Protein AF-A0A839ZWI4-F1 (afdb_monomer_lite)

Secondary structure (DSSP, 8-state):
--HHHHHHHHHHHHHHTT--HHHHHHHHHHHTT-HHHHHHHHHHHH-TTEEEEE-GGGSSSTT----EEEEETTEEEEE-HHHHHHHHHHHHHHT-

Radius of gyration: 13.11 Å; chains: 1; bounding box: 28×30×32 Å

Structure (mmCIF, N/CA/C/O backbone):
data_AF-A0A839ZWI4-F1
#
_entry.id   AF-A0A839ZWI4-F1
#
loop_
_atom_site.group_PDB
_atom_site.id
_atom_site.type_symbol
_atom_site.label_atom_id
_atom_site.label_alt_id
_atom_site.label_comp_id
_atom_site.label_asym_id
_atom_site.label_entity_id
_atom_site.label_seq_id
_atom_site.pdbx_PDB_ins_code
_atom_site.Cartn_x
_atom_site.Cartn_y
_atom_site.Cartn_z
_atom_site.occupancy
_atom_site.B_iso_or_equiv
_atom_site.auth_seq_id
_atom_site.auth_comp_id
_atom_site.auth_asym_id
_atom_site.auth_atom_id
_atom_site.pdbx_PDB_model_num
ATOM 1 N N . MET A 1 1 ? 8.008 7.184 -12.646 1.00 65.38 1 MET A N 1
ATOM 2 C CA . MET A 1 1 ? 7.703 8.391 -11.856 1.00 65.38 1 MET A CA 1
ATOM 3 C C . MET A 1 1 ? 9.015 8.995 -11.393 1.00 65.38 1 MET A C 1
ATOM 5 O O . MET A 1 1 ? 9.917 8.233 -11.051 1.00 65.38 1 MET A O 1
ATOM 9 N N . LEU A 1 2 ? 9.157 10.316 -11.442 1.00 79.25 2 LEU A N 1
ATOM 10 C CA . LEU A 1 2 ? 10.352 11.015 -10.962 1.00 79.25 2 LEU A CA 1
ATOM 11 C C . LEU A 1 2 ? 10.360 11.086 -9.424 1.00 79.25 2 LEU A C 1
ATOM 13 O O . LEU A 1 2 ? 9.312 11.002 -8.784 1.00 79.25 2 LEU A O 1
ATOM 17 N N . ARG A 1 3 ? 11.540 11.266 -8.808 1.00 78.06 3 ARG A N 1
ATOM 18 C CA . ARG A 1 3 ? 11.655 11.364 -7.336 1.00 78.06 3 ARG A CA 1
ATOM 19 C C . ARG A 1 3 ? 10.902 12.555 -6.747 1.00 78.06 3 ARG A C 1
ATOM 21 O O . ARG A 1 3 ? 10.315 12.433 -5.678 1.00 78.06 3 ARG A O 1
ATOM 28 N N . SER A 1 4 ? 10.906 13.684 -7.449 1.00 77.94 4 SER A N 1
ATOM 29 C CA . SER A 1 4 ? 10.171 14.891 -7.059 1.00 77.94 4 SER A CA 1
ATOM 30 C C . SER A 1 4 ? 8.658 14.660 -7.058 1.00 77.94 4 SER A C 1
ATOM 32 O O . SER A 1 4 ? 7.981 15.010 -6.096 1.00 77.94 4 SER A O 1
ATOM 34 N N . GLU A 1 5 ? 8.138 14.004 -8.094 1.00 78.00 5 GLU A N 1
ATOM 35 C CA . GLU A 1 5 ? 6.723 13.628 -8.196 1.00 78.00 5 GLU A CA 1
ATOM 36 C C . GLU A 1 5 ? 6.322 12.657 -7.079 1.00 78.00 5 GLU A C 1
ATOM 38 O O . GLU A 1 5 ? 5.270 12.827 -6.465 1.00 78.00 5 GLU A O 1
ATOM 43 N N . ALA A 1 6 ? 7.190 11.686 -6.762 1.00 77.69 6 ALA A N 1
ATOM 44 C CA . ALA A 1 6 ? 6.971 10.740 -5.670 1.00 77.69 6 ALA A CA 1
ATOM 45 C C . ALA A 1 6 ? 6.790 11.432 -4.324 1.00 77.69 6 ALA A C 1
ATOM 47 O O . ALA A 1 6 ? 5.822 11.142 -3.626 1.00 77.69 6 ALA A O 1
ATOM 48 N N . GLY A 1 7 ? 7.666 12.386 -4.001 1.00 82.44 7 GLY A N 1
ATOM 49 C CA . GLY A 1 7 ? 7.583 13.135 -2.750 1.00 82.44 7 GLY A CA 1
ATOM 50 C C . GLY A 1 7 ? 6.284 13.935 -2.630 1.00 82.44 7 GLY A C 1
ATOM 51 O O . GLY A 1 7 ? 5.628 13.887 -1.592 1.00 82.44 7 GLY A O 1
ATOM 52 N N . VAL A 1 8 ? 5.866 14.618 -3.702 1.00 85.75 8 VAL A N 1
ATOM 53 C CA . VAL A 1 8 ? 4.622 15.409 -3.706 1.00 85.75 8 VAL A CA 1
ATOM 54 C C . VAL A 1 8 ? 3.391 14.519 -3.530 1.00 85.75 8 VAL A C 1
ATOM 56 O O . VAL A 1 8 ? 2.499 14.841 -2.744 1.00 85.75 8 VAL A O 1
ATOM 59 N N . VAL A 1 9 ? 3.332 13.393 -4.245 1.00 82.38 9 VAL A N 1
ATOM 60 C CA . VAL A 1 9 ? 2.214 12.445 -4.137 1.00 82.38 9 VAL A CA 1
ATOM 61 C C . VAL A 1 9 ? 2.198 11.778 -2.759 1.00 82.38 9 VAL A C 1
ATOM 63 O O . VAL A 1 9 ? 1.132 11.677 -2.151 1.00 82.38 9 VAL A O 1
ATOM 66 N N . ALA A 1 10 ? 3.362 11.379 -2.238 1.00 82.81 10 ALA A N 1
ATOM 67 C CA . ALA A 1 10 ? 3.495 10.773 -0.917 1.00 82.81 10 ALA A CA 1
ATOM 68 C C . ALA A 1 10 ? 3.003 11.709 0.191 1.00 82.81 10 ALA A C 1
ATOM 70 O O . ALA A 1 10 ? 2.229 11.272 1.038 1.00 82.81 10 ALA A O 1
ATOM 71 N N . ALA A 1 11 ? 3.380 12.991 0.149 1.00 85.31 11 ALA A N 1
ATOM 72 C CA . ALA A 1 11 ? 2.966 13.974 1.145 1.00 85.31 11 ALA A CA 1
ATOM 73 C C . ALA A 1 11 ? 1.440 14.158 1.169 1.00 85.31 11 ALA A C 1
ATOM 75 O O . ALA A 1 11 ? 0.821 14.048 2.226 1.00 85.31 11 ALA A O 1
ATOM 76 N N . LYS A 1 12 ? 0.818 14.346 -0.006 1.00 84.38 12 LYS A N 1
ATOM 77 C CA . LYS A 1 12 ? -0.642 14.512 -0.127 1.00 84.38 12 LYS A CA 1
ATOM 78 C C . LYS A 1 12 ? -1.412 13.289 0.370 1.00 84.38 12 LYS A C 1
ATOM 80 O O . LYS A 1 12 ? -2.430 13.420 1.044 1.00 84.38 12 LYS A O 1
ATOM 85 N N . LEU A 1 13 ? -0.940 12.093 0.026 1.00 79.81 13 LEU A N 1
ATOM 86 C CA . LEU A 1 13 ? -1.563 10.844 0.461 1.00 79.81 13 LEU A CA 1
ATOM 87 C C . LEU A 1 13 ? -1.352 10.593 1.959 1.00 79.81 13 LEU A C 1
ATOM 89 O O . LEU A 1 13 ? -2.277 10.135 2.625 1.00 79.81 13 LEU A O 1
ATOM 93 N N . ALA A 1 14 ? -0.172 10.906 2.498 1.00 83.31 14 ALA A N 1
ATOM 94 C CA . ALA A 1 14 ? 0.112 10.767 3.922 1.00 83.31 14 ALA A CA 1
ATOM 95 C C . ALA A 1 14 ? -0.812 11.651 4.768 1.00 83.31 14 ALA A C 1
ATOM 97 O O . ALA A 1 14 ? -1.380 11.170 5.747 1.00 83.31 14 ALA A O 1
ATOM 98 N N . GLU A 1 15 ? -1.029 12.896 4.347 1.00 85.25 15 GLU A N 1
ATOM 99 C CA . GLU A 1 15 ? -1.984 13.808 4.978 1.00 85.25 15 GLU A CA 1
ATOM 100 C C . GLU A 1 15 ? -3.422 13.276 4.878 1.00 85.25 15 GLU A C 1
ATOM 102 O O . GLU A 1 15 ? -4.089 13.089 5.895 1.00 85.25 15 GLU A O 1
ATOM 107 N N . ALA A 1 16 ? -3.880 12.934 3.667 1.00 81.06 16 ALA A N 1
ATOM 108 C CA . ALA A 1 16 ? -5.253 12.483 3.422 1.00 81.06 16 ALA A CA 1
ATOM 109 C C . ALA A 1 16 ? -5.637 11.197 4.179 1.00 81.06 16 ALA A C 1
ATOM 111 O O . ALA A 1 16 ? -6.820 10.938 4.410 1.00 81.06 16 ALA A O 1
ATOM 112 N N . LEU A 1 17 ? -4.651 10.374 4.537 1.00 76.56 17 LEU A N 1
ATOM 113 C CA . LEU A 1 17 ? -4.833 9.095 5.226 1.00 76.56 17 LEU A CA 1
ATOM 114 C C . LEU A 1 17 ? -4.411 9.146 6.703 1.00 76.56 17 LEU A C 1
ATOM 116 O O . LEU A 1 17 ? -4.492 8.119 7.383 1.00 76.56 17 LEU A O 1
ATOM 120 N N . ALA A 1 18 ? -3.977 10.313 7.197 1.00 84.19 18 ALA A N 1
ATOM 121 C CA . ALA A 1 18 ? -3.416 10.503 8.535 1.00 84.19 18 ALA A CA 1
ATOM 122 C C . ALA A 1 18 ? -2.298 9.487 8.861 1.00 84.19 18 ALA A C 1
ATOM 124 O O . ALA A 1 18 ? -2.312 8.831 9.906 1.00 84.19 18 ALA A O 1
ATOM 125 N N . LEU A 1 19 ? -1.353 9.316 7.932 1.00 82.94 19 LEU A N 1
ATOM 126 C CA . LEU A 1 19 ? -0.191 8.445 8.106 1.00 82.94 19 LEU A CA 1
ATOM 127 C C . LEU A 1 19 ? 0.846 9.091 9.028 1.00 82.94 19 LEU A C 1
ATOM 129 O O . LEU A 1 19 ? 1.092 10.294 8.966 1.00 82.94 19 LEU A O 1
ATOM 133 N N . ASN A 1 20 ? 1.508 8.274 9.847 1.00 88.50 20 ASN A N 1
ATOM 134 C CA . ASN A 1 20 ? 2.667 8.723 10.617 1.00 88.50 20 ASN A CA 1
ATOM 135 C C . ASN A 1 20 ? 3.918 8.853 9.720 1.00 88.50 20 ASN A C 1
ATOM 137 O O . ASN A 1 20 ? 3.942 8.412 8.567 1.00 88.50 20 ASN A O 1
ATOM 141 N N . SER A 1 21 ? 4.993 9.419 10.270 1.00 88.50 21 SER A N 1
ATOM 142 C CA . SER A 1 21 ? 6.252 9.653 9.550 1.00 88.50 21 SER A CA 1
ATOM 143 C C . SER A 1 21 ? 6.869 8.378 8.957 1.00 88.50 21 SER A C 1
ATOM 145 O O . SER A 1 21 ? 7.412 8.406 7.854 1.00 88.50 21 SER A O 1
ATOM 147 N N . THR A 1 22 ? 6.756 7.244 9.650 1.00 89.25 22 THR A N 1
ATOM 148 C CA . THR A 1 22 ? 7.286 5.950 9.188 1.00 89.25 22 THR A CA 1
ATOM 149 C C . THR A 1 22 ? 6.518 5.433 7.972 1.00 89.25 22 THR A C 1
ATOM 151 O O . THR A 1 22 ? 7.103 4.902 7.022 1.00 89.25 22 THR A O 1
ATOM 154 N N . ASP A 1 23 ? 5.200 5.594 7.987 1.00 85.06 23 ASP A N 1
ATOM 155 C CA . ASP A 1 23 ? 4.323 5.187 6.896 1.00 85.06 23 ASP A CA 1
ATOM 156 C C . ASP A 1 23 ? 4.493 6.107 5.682 1.00 85.06 23 ASP A C 1
ATOM 158 O O . ASP A 1 23 ? 4.523 5.626 4.551 1.00 85.06 23 ASP A O 1
ATOM 162 N N . HIS A 1 24 ? 4.733 7.403 5.902 1.00 86.75 24 HIS A N 1
ATOM 163 C CA . HIS A 1 24 ? 5.069 8.349 4.838 1.00 86.75 24 HIS A CA 1
ATOM 164 C C . HIS A 1 24 ? 6.385 7.984 4.123 1.00 86.75 24 HIS A C 1
ATOM 166 O O . HIS A 1 24 ? 6.425 7.933 2.892 1.00 86.75 24 HIS A O 1
ATOM 172 N N . ILE A 1 25 ? 7.452 7.660 4.862 1.00 87.50 25 ILE A N 1
ATOM 173 C CA . ILE A 1 25 ? 8.722 7.212 4.259 1.00 87.50 25 ILE A CA 1
ATOM 174 C C . ILE A 1 25 ? 8.502 5.943 3.425 1.00 87.50 25 ILE A 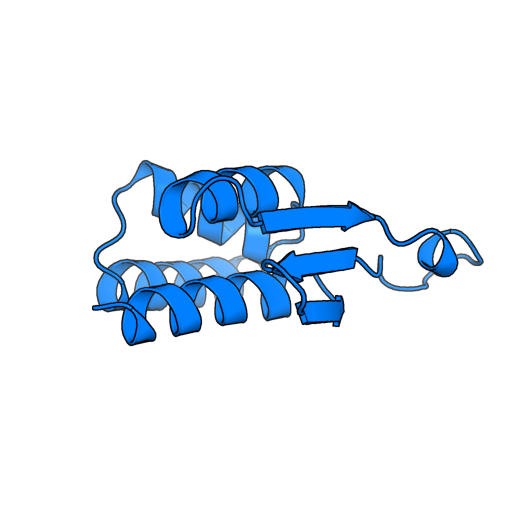C 1
ATOM 176 O O . ILE A 1 25 ? 8.962 5.851 2.284 1.00 87.50 25 ILE A O 1
ATOM 180 N N . SER A 1 26 ? 7.751 4.987 3.976 1.00 84.81 26 SER A N 1
ATOM 181 C CA . SER A 1 26 ? 7.443 3.723 3.300 1.00 84.81 26 SER A CA 1
ATOM 182 C C . SER A 1 26 ? 6.627 3.952 2.023 1.00 84.81 26 SER A C 1
ATOM 184 O O . SER A 1 26 ? 6.904 3.337 0.995 1.00 84.81 26 SER A O 1
ATOM 186 N N . LEU A 1 27 ? 5.670 4.881 2.058 1.00 83.25 27 LEU A N 1
ATOM 187 C CA . LEU A 1 27 ? 4.861 5.293 0.914 1.00 83.25 27 LEU A CA 1
ATOM 188 C C . LEU A 1 27 ? 5.715 5.919 -0.194 1.00 83.25 27 LEU A C 1
ATOM 190 O O . LEU A 1 27 ? 5.573 5.545 -1.356 1.00 83.25 27 LEU A O 1
ATOM 194 N N . ASN A 1 28 ? 6.634 6.823 0.150 1.00 85.94 28 ASN A N 1
ATOM 195 C CA . ASN A 1 28 ? 7.520 7.457 -0.826 1.00 85.94 28 ASN A CA 1
ATOM 196 C C . ASN A 1 28 ? 8.412 6.425 -1.543 1.00 85.94 28 ASN A C 1
ATOM 198 O O . ASN A 1 28 ? 8.504 6.413 -2.769 1.00 85.94 28 ASN A O 1
ATOM 202 N N . LEU A 1 29 ? 9.015 5.498 -0.793 1.00 83.75 29 LEU A N 1
ATOM 203 C CA . LEU A 1 29 ? 9.843 4.430 -1.366 1.00 83.75 29 LEU A CA 1
ATOM 204 C C . LEU A 1 29 ? 9.020 3.454 -2.218 1.00 83.75 29 LEU A C 1
ATOM 206 O O . LEU A 1 29 ? 9.453 3.054 -3.300 1.00 83.75 29 LEU A O 1
ATOM 210 N N . ALA A 1 30 ? 7.802 3.130 -1.787 1.00 78.94 30 ALA A N 1
ATOM 211 C CA . ALA A 1 30 ? 6.892 2.284 -2.550 1.00 78.94 30 ALA A CA 1
ATOM 212 C C . ALA A 1 30 ? 6.474 2.926 -3.885 1.00 78.94 30 ALA A C 1
ATOM 214 O O . ALA A 1 30 ? 6.441 2.260 -4.921 1.00 78.94 30 ALA A O 1
ATOM 215 N N . LEU A 1 31 ? 6.224 4.237 -3.886 1.00 77.50 31 LEU A N 1
ATOM 216 C CA . LEU A 1 31 ? 5.940 5.025 -5.086 1.00 77.50 31 LEU A CA 1
ATOM 217 C C . LEU A 1 31 ? 7.125 5.073 -6.067 1.00 77.50 31 LEU A C 1
ATOM 219 O O . LEU A 1 31 ? 6.924 5.172 -7.278 1.00 77.50 31 LEU A O 1
ATOM 223 N N . LEU A 1 32 ? 8.354 4.933 -5.564 1.00 79.81 32 LEU A N 1
ATOM 224 C CA . LEU A 1 32 ? 9.569 4.774 -6.370 1.00 79.81 32 LEU A CA 1
ATOM 225 C C . LEU A 1 32 ? 9.791 3.342 -6.880 1.00 79.81 32 LEU A C 1
ATOM 227 O O . LEU A 1 32 ? 10.757 3.095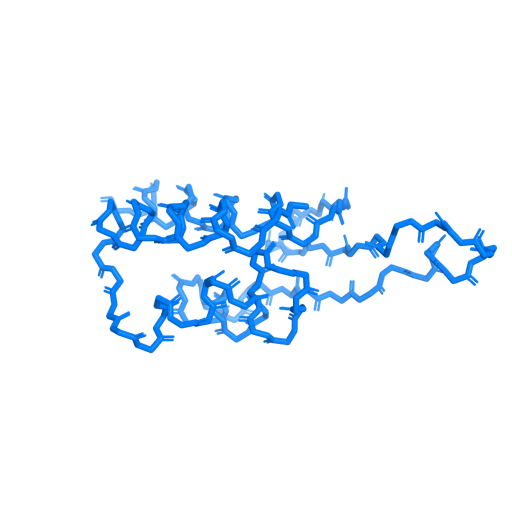 -7.600 1.00 79.81 32 LEU A O 1
ATOM 231 N N . GLY A 1 33 ? 8.891 2.412 -6.556 1.00 72.94 33 GLY A N 1
ATOM 232 C CA . GLY A 1 33 ? 8.937 1.025 -7.012 1.00 72.94 33 GLY A CA 1
ATOM 233 C C . GLY A 1 33 ? 9.547 0.045 -6.011 1.00 72.94 33 GLY A C 1
ATOM 234 O O . GLY A 1 33 ? 9.714 -1.126 -6.354 1.00 72.94 33 GLY A O 1
ATOM 235 N N . ASP A 1 34 ? 9.853 0.468 -4.780 1.00 78.75 34 ASP A N 1
ATOM 236 C CA . ASP A 1 34 ? 10.318 -0.451 -3.742 1.00 78.75 34 ASP A CA 1
ATOM 237 C C . ASP A 1 34 ? 9.153 -1.275 -3.168 1.00 78.75 34 ASP A C 1
ATOM 239 O O . ASP A 1 34 ? 8.405 -0.854 -2.278 1.00 78.75 34 ASP A O 1
ATOM 243 N N . TYR A 1 35 ? 9.011 -2.498 -3.675 1.00 74.25 35 TYR A N 1
ATOM 244 C CA . TYR A 1 35 ? 7.945 -3.411 -3.270 1.00 74.25 35 TYR A CA 1
ATOM 245 C C . TYR A 1 35 ? 8.045 -3.874 -1.805 1.00 74.25 35 TYR A C 1
ATOM 247 O O . TYR A 1 35 ? 7.028 -4.254 -1.223 1.00 74.25 35 TYR A O 1
ATOM 255 N N . ARG A 1 36 ? 9.233 -3.854 -1.181 1.00 80.19 36 ARG A N 1
ATOM 256 C CA . ARG A 1 36 ? 9.405 -4.288 0.219 1.00 80.19 36 ARG A CA 1
ATOM 257 C C . ARG A 1 36 ? 8.762 -3.281 1.163 1.00 80.19 36 ARG A C 1
ATOM 259 O O . ARG A 1 36 ? 8.056 -3.660 2.103 1.00 80.19 36 ARG A O 1
ATOM 266 N N . HIS A 1 37 ? 8.947 -1.999 0.859 1.00 81.06 37 HIS A N 1
ATOM 267 C CA . HIS A 1 37 ? 8.292 -0.905 1.566 1.00 81.06 37 HIS A CA 1
ATOM 268 C C . HIS A 1 37 ? 6.783 -0.891 1.305 1.00 81.06 37 HIS A C 1
ATOM 270 O O . HIS A 1 37 ? 6.014 -0.710 2.248 1.00 81.06 37 HIS A O 1
ATOM 276 N N . ALA A 1 38 ? 6.344 -1.202 0.079 1.00 76.38 38 ALA A N 1
ATOM 277 C CA . ALA A 1 38 ? 4.923 -1.382 -0.228 1.00 76.38 38 ALA A CA 1
ATOM 278 C C . ALA A 1 38 ? 4.284 -2.507 0.610 1.00 76.38 38 ALA A C 1
ATOM 280 O O . ALA A 1 38 ? 3.226 -2.309 1.205 1.00 76.38 38 ALA A O 1
ATOM 281 N N . LYS A 1 39 ? 4.947 -3.669 0.704 1.00 76.31 39 LYS A N 1
ATOM 282 C CA . LYS A 1 39 ? 4.479 -4.831 1.478 1.00 76.31 39 LYS A CA 1
ATOM 283 C C . LYS A 1 39 ? 4.376 -4.515 2.969 1.00 76.31 39 LYS A C 1
ATOM 285 O O . LYS A 1 39 ? 3.370 -4.824 3.599 1.00 76.31 39 LYS A O 1
ATOM 290 N N . THR A 1 40 ? 5.395 -3.856 3.515 1.00 79.75 40 THR A N 1
ATOM 291 C CA . THR A 1 40 ? 5.428 -3.442 4.924 1.00 79.75 40 THR A CA 1
ATOM 292 C C . THR A 1 40 ? 4.317 -2.442 5.239 1.00 79.75 40 THR A C 1
ATOM 294 O O . THR A 1 40 ? 3.623 -2.588 6.242 1.00 79.75 40 THR A O 1
ATOM 297 N N . LEU A 1 41 ? 4.124 -1.445 4.371 1.00 78.69 41 LEU A N 1
ATOM 298 C CA . LEU A 1 41 ? 3.077 -0.441 4.530 1.00 78.69 41 LEU A CA 1
ATOM 299 C C . LEU A 1 41 ? 1.681 -1.076 4.469 1.00 78.69 41 LEU A C 1
ATOM 301 O O . LEU A 1 41 ? 0.862 -0.831 5.350 1.00 78.69 41 LEU A O 1
ATOM 305 N N . ALA A 1 42 ? 1.422 -1.937 3.481 1.00 74.69 42 ALA A N 1
ATOM 306 C CA . ALA A 1 42 ? 0.141 -2.631 3.347 1.00 74.69 42 ALA A CA 1
ATOM 307 C C . ALA A 1 42 ? -0.183 -3.495 4.579 1.00 74.69 42 ALA A C 1
ATOM 309 O O . ALA A 1 42 ? -1.292 -3.410 5.103 1.00 74.69 42 ALA A O 1
ATOM 310 N N . ALA A 1 43 ? 0.797 -4.242 5.101 1.00 76.31 43 ALA A N 1
ATOM 311 C CA . ALA A 1 43 ? 0.619 -5.059 6.301 1.00 76.31 43 ALA A CA 1
ATOM 312 C C . ALA A 1 43 ? 0.205 -4.225 7.528 1.00 76.31 43 ALA A C 1
ATOM 314 O O . ALA A 1 43 ? -0.655 -4.646 8.298 1.00 76.31 43 ALA A O 1
ATOM 315 N N . ARG A 1 44 ? 0.769 -3.021 7.699 1.00 77.56 44 ARG A N 1
ATOM 316 C CA . ARG A 1 44 ? 0.400 -2.115 8.804 1.00 77.56 44 ARG A CA 1
ATOM 317 C C . ARG A 1 44 ? -0.969 -1.467 8.616 1.00 77.56 44 ARG A C 1
ATOM 319 O O . ARG A 1 44 ? -1.685 -1.259 9.590 1.00 77.56 44 ARG A O 1
ATOM 326 N N . LEU A 1 45 ? -1.313 -1.097 7.382 1.00 74.88 45 LEU A N 1
ATOM 327 C CA . LEU A 1 45 ? -2.527 -0.330 7.093 1.00 74.88 45 LEU A CA 1
ATOM 328 C C . LEU A 1 45 ? -3.783 -1.193 6.976 1.00 74.88 45 LEU A C 1
ATOM 330 O O . LEU A 1 45 ? -4.867 -0.703 7.303 1.00 74.88 45 LEU A O 1
ATOM 334 N N . VAL A 1 46 ? -3.638 -2.429 6.495 1.00 71.44 46 VAL A N 1
ATOM 335 C CA . VAL A 1 46 ? -4.754 -3.305 6.101 1.00 71.44 46 VAL A CA 1
ATOM 336 C C . VAL A 1 46 ? -4.718 -4.664 6.820 1.00 71.44 46 VAL A C 1
ATOM 338 O O . VAL A 1 46 ? -5.728 -5.356 6.854 1.00 71.44 46 VAL A O 1
ATOM 341 N N . GLY A 1 47 ? -3.599 -5.037 7.452 1.00 68.75 47 GLY A N 1
ATOM 342 C CA . GLY A 1 47 ? -3.468 -6.284 8.213 1.00 68.75 47 GLY A CA 1
ATOM 343 C C . GLY A 1 47 ? -2.978 -7.486 7.393 1.00 68.75 47 GLY A C 1
ATOM 344 O O . GLY A 1 47 ? -2.470 -7.347 6.281 1.00 68.75 47 GLY A O 1
ATOM 345 N N . ALA A 1 48 ? -3.095 -8.683 7.979 1.00 62.97 48 ALA A N 1
ATOM 346 C CA . ALA A 1 48 ? -2.484 -9.925 7.485 1.00 62.97 48 ALA A CA 1
ATOM 347 C C . ALA A 1 48 ? -3.178 -10.560 6.262 1.00 62.97 48 ALA A C 1
ATOM 349 O O . ALA A 1 48 ? -2.626 -11.475 5.659 1.00 62.97 48 ALA A O 1
ATOM 350 N N . GLU A 1 49 ? -4.357 -10.076 5.863 1.00 66.50 49 GLU A N 1
ATOM 351 C CA . GLU A 1 49 ? -5.092 -10.582 4.689 1.00 66.50 49 GLU A CA 1
ATOM 352 C C . GLU A 1 49 ? -4.547 -10.061 3.347 1.00 66.50 49 GLU A C 1
ATOM 354 O O . GLU A 1 49 ? -5.136 -10.312 2.291 1.00 66.50 49 GLU A O 1
ATOM 359 N N . TRP A 1 50 ? -3.429 -9.329 3.386 1.00 67.69 50 TRP A N 1
ATOM 360 C CA . TRP A 1 50 ? -2.785 -8.718 2.230 1.00 67.69 50 TRP A CA 1
ATOM 361 C C . TRP A 1 50 ? -1.432 -9.358 1.908 1.00 67.69 50 TRP A C 1
ATOM 363 O O . TRP A 1 50 ? -0.549 -9.430 2.766 1.00 67.69 50 TRP A O 1
ATOM 373 N N . SER A 1 51 ? -1.215 -9.732 0.643 1.00 69.88 51 SER A N 1
ATOM 374 C CA . SER A 1 51 ? 0.109 -10.121 0.136 1.00 69.88 51 SER A CA 1
ATOM 375 C C . SER A 1 51 ? 0.479 -9.339 -1.123 1.00 69.88 51 SER A C 1
ATOM 377 O O . SER A 1 51 ? -0.377 -9.031 -1.952 1.00 69.88 51 SER A O 1
ATOM 379 N N . ILE A 1 52 ? 1.765 -8.997 -1.249 1.00 68.69 52 ILE A N 1
ATOM 380 C CA . ILE A 1 52 ? 2.360 -8.420 -2.458 1.00 68.69 52 ILE A CA 1
ATOM 381 C C . ILE A 1 52 ? 3.571 -9.270 -2.805 1.00 68.69 52 ILE A C 1
ATOM 383 O O . ILE A 1 52 ? 4.548 -9.282 -2.048 1.00 68.69 52 ILE A O 1
ATOM 387 N N . ASP A 1 53 ? 3.515 -9.939 -3.950 1.00 73.56 53 ASP A N 1
ATOM 388 C CA . ASP A 1 53 ? 4.581 -10.822 -4.405 1.00 73.56 53 ASP A CA 1
ATOM 389 C C . ASP A 1 53 ? 4.915 -10.539 -5.882 1.00 73.56 53 ASP A C 1
ATOM 391 O O . ASP A 1 53 ? 4.022 -10.196 -6.673 1.00 73.56 53 ASP A O 1
ATOM 395 N N . PRO A 1 54 ? 6.198 -10.626 -6.284 1.00 68.12 54 PRO A N 1
ATOM 396 C CA . PRO A 1 54 ? 6.584 -10.495 -7.685 1.00 68.12 54 PRO A CA 1
ATOM 397 C C . PRO A 1 54 ? 5.821 -11.511 -8.544 1.00 68.12 54 PRO A C 1
ATOM 399 O O . PRO A 1 54 ? 5.769 -12.694 -8.213 1.00 68.12 54 PRO A O 1
ATOM 402 N N . SER A 1 55 ? 5.222 -11.066 -9.651 1.00 63.03 55 SER A N 1
ATOM 403 C CA . SER A 1 55 ? 4.576 -11.982 -10.591 1.00 63.03 55 SER A CA 1
ATOM 404 C C . SER A 1 55 ? 5.644 -12.715 -11.410 1.00 63.03 55 SER A C 1
ATOM 406 O O . SER A 1 55 ? 6.508 -12.052 -11.997 1.00 63.03 55 SER A O 1
ATOM 408 N N . PRO A 1 56 ? 5.577 -14.055 -11.529 1.00 55.34 56 PRO A N 1
ATOM 409 C CA . PRO A 1 56 ? 6.507 -14.823 -12.359 1.00 55.34 56 PRO A CA 1
ATOM 410 C C . PRO A 1 56 ? 6.453 -14.413 -13.843 1.00 55.34 56 PRO A C 1
ATOM 412 O O . PRO A 1 56 ? 7.451 -14.521 -14.552 1.00 55.34 56 PRO A O 1
ATOM 415 N N . GLU A 1 57 ? 5.336 -13.840 -14.304 1.00 54.84 57 GLU A N 1
ATOM 416 C CA . GLU A 1 57 ? 5.154 -13.326 -15.672 1.00 54.84 57 GLU A CA 1
ATOM 417 C C . GLU A 1 57 ? 6.039 -12.107 -16.009 1.00 54.84 57 GLU A C 1
ATOM 419 O O . GLU A 1 57 ? 6.173 -11.731 -17.176 1.00 54.84 57 GLU A O 1
ATOM 424 N N . GLY A 1 58 ? 6.634 -11.466 -14.996 1.00 50.66 58 GLY A N 1
ATOM 425 C CA . GLY A 1 58 ? 7.519 -10.307 -15.145 1.00 50.66 58 GLY A CA 1
ATOM 426 C C . GLY A 1 58 ? 8.993 -10.650 -15.381 1.00 50.66 58 GLY A C 1
ATOM 427 O O . GLY A 1 58 ? 9.778 -9.744 -15.638 1.00 50.66 58 GLY A O 1
ATOM 428 N N . LEU A 1 59 ? 9.380 -11.928 -15.301 1.00 51.16 59 LEU A N 1
ATOM 429 C CA . LEU A 1 59 ? 10.782 -12.362 -15.418 1.00 51.16 59 LEU A CA 1
ATOM 430 C C . LEU A 1 59 ? 11.224 -12.628 -16.870 1.00 51.16 59 LEU A C 1
ATOM 432 O O . LEU A 1 59 ? 12.405 -12.851 -17.131 1.00 51.16 59 LEU A O 1
ATOM 436 N N . GLY A 1 60 ? 10.294 -12.582 -17.829 1.00 43.41 60 GLY A N 1
ATOM 437 C CA . GLY A 1 60 ? 10.569 -12.776 -19.251 1.00 43.41 60 GLY A CA 1
ATOM 438 C C . GLY A 1 60 ? 10.824 -11.461 -19.990 1.00 43.41 60 GLY A C 1
ATOM 439 O O . GLY A 1 60 ? 9.876 -10.777 -20.376 1.00 43.41 60 GLY A O 1
ATOM 440 N N . GLY A 1 61 ? 12.097 -11.151 -20.245 1.00 44.44 61 GLY A N 1
ATOM 441 C CA . GLY A 1 61 ? 12.521 -10.147 -21.227 1.00 44.44 61 GLY A CA 1
ATOM 442 C C . GLY A 1 61 ? 13.007 -8.821 -20.637 1.00 44.44 61 GLY A C 1
ATOM 443 O O . GLY A 1 61 ? 12.352 -8.197 -19.801 1.00 44.44 61 GLY A O 1
ATOM 444 N N . LYS A 1 62 ? 14.175 -8.372 -21.117 1.00 45.59 62 LYS A N 1
ATOM 445 C CA . LYS A 1 62 ? 14.757 -7.055 -20.826 1.00 45.59 62 LYS A CA 1
ATOM 446 C C . LYS A 1 62 ? 13.684 -5.980 -21.078 1.00 45.59 62 LYS A C 1
ATOM 448 O O . LYS A 1 62 ? 13.281 -5.810 -22.219 1.00 45.59 62 LYS A O 1
ATOM 453 N N . GLN A 1 63 ? 13.255 -5.274 -20.026 1.00 43.84 63 GLN A N 1
ATOM 454 C CA . GLN A 1 63 ? 12.278 -4.161 -20.016 1.00 43.84 63 GLN A CA 1
ATOM 455 C C . GLN A 1 63 ? 10.778 -4.465 -19.812 1.00 43.84 63 GLN A C 1
ATOM 457 O O . GLN A 1 63 ? 9.968 -3.547 -19.954 1.00 43.84 63 GLN A O 1
ATOM 462 N N . ARG A 1 64 ? 10.346 -5.660 -19.386 1.00 50.69 64 ARG A N 1
ATOM 463 C CA . ARG A 1 64 ? 8.971 -5.772 -18.855 1.00 50.69 64 ARG A CA 1
ATOM 464 C C . ARG A 1 64 ? 8.930 -5.193 -17.440 1.00 50.69 64 ARG A C 1
ATOM 466 O O . ARG A 1 64 ? 9.570 -5.725 -16.540 1.00 50.69 64 ARG A O 1
ATOM 473 N N . ALA A 1 65 ? 8.218 -4.076 -17.252 1.00 54.19 65 ALA A N 1
ATOM 474 C CA . ALA A 1 65 ? 7.996 -3.484 -15.933 1.00 54.19 65 ALA A CA 1
ATOM 475 C C . ALA A 1 65 ? 7.566 -4.586 -14.957 1.00 54.19 65 ALA A C 1
ATOM 477 O O . ALA A 1 65 ? 6.628 -5.327 -15.261 1.00 54.19 65 ALA A O 1
ATOM 478 N N . ALA A 1 66 ? 8.276 -4.716 -13.831 1.00 57.41 66 ALA A N 1
ATOM 479 C CA . ALA A 1 66 ? 8.004 -5.749 -12.843 1.00 57.41 66 ALA A CA 1
ATOM 480 C C . ALA A 1 66 ? 6.512 -5.712 -12.481 1.00 57.41 66 ALA A C 1
ATOM 482 O O . ALA A 1 66 ? 6.007 -4.721 -11.950 1.00 57.41 66 ALA A O 1
ATOM 483 N N . ARG A 1 67 ? 5.792 -6.771 -12.859 1.00 65.44 67 ARG A N 1
ATOM 484 C CA . ARG A 1 67 ? 4.385 -6.952 -12.509 1.00 65.44 67 ARG A CA 1
ATOM 485 C C . ARG A 1 67 ? 4.345 -7.584 -11.131 1.00 65.44 67 ARG A C 1
ATOM 487 O O . ARG A 1 67 ? 5.021 -8.579 -10.897 1.00 65.44 67 ARG A O 1
ATOM 494 N N . PHE A 1 68 ? 3.555 -7.022 -10.233 1.00 69.81 68 PHE A N 1
ATOM 495 C CA . PHE A 1 68 ? 3.344 -7.557 -8.894 1.00 69.81 68 PHE A CA 1
ATOM 496 C C . PHE A 1 68 ? 1.922 -8.084 -8.806 1.00 69.81 68 PHE A C 1
ATOM 498 O O . PHE A 1 68 ? 0.995 -7.464 -9.333 1.00 69.81 68 PHE A O 1
ATOM 505 N N . THR A 1 69 ? 1.764 -9.244 -8.175 1.00 71.56 69 THR A N 1
ATOM 506 C CA . THR A 1 69 ? 0.454 -9.740 -7.767 1.00 71.56 69 THR A CA 1
ATOM 507 C C . THR A 1 69 ? 0.155 -9.197 -6.384 1.00 71.56 69 THR A C 1
ATOM 509 O O . THR A 1 69 ? 0.99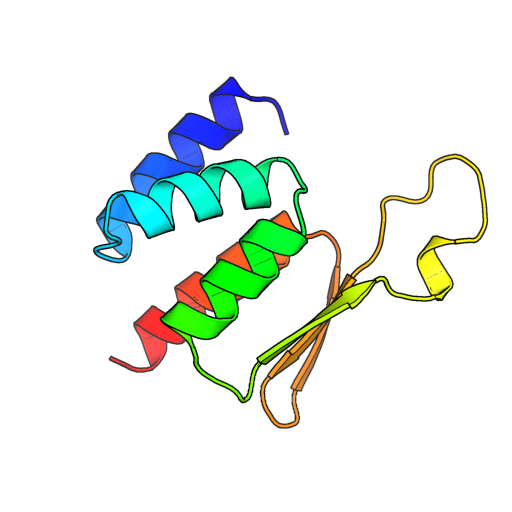5 -9.275 -5.489 1.00 71.56 69 THR A O 1
ATOM 512 N N . VAL A 1 70 ? -1.061 -8.697 -6.217 1.00 67.69 70 VAL A N 1
ATOM 513 C CA . VAL A 1 70 ? -1.616 -8.303 -4.933 1.00 67.69 70 VAL A CA 1
ATOM 514 C C . VAL A 1 70 ? -2.849 -9.119 -4.633 1.00 67.69 70 VAL A C 1
ATOM 516 O O . VAL A 1 70 ? -3.719 -9.254 -5.495 1.00 67.69 70 VAL A O 1
ATOM 519 N N . THR A 1 71 ? -2.918 -9.626 -3.409 1.00 68.44 71 THR A N 1
ATOM 520 C CA . THR A 1 71 ? -4.047 -10.408 -2.904 1.00 68.44 71 THR A CA 1
ATOM 521 C C . THR A 1 71 ? -4.650 -9.704 -1.695 1.00 68.44 71 THR A C 1
ATOM 523 O O . THR A 1 71 ? -3.900 -9.243 -0.839 1.00 68.44 71 THR A O 1
ATOM 526 N N . ILE A 1 72 ? -5.983 -9.622 -1.641 1.00 64.25 72 ILE A N 1
ATOM 527 C CA . ILE A 1 72 ? -6.777 -9.028 -0.554 1.00 64.2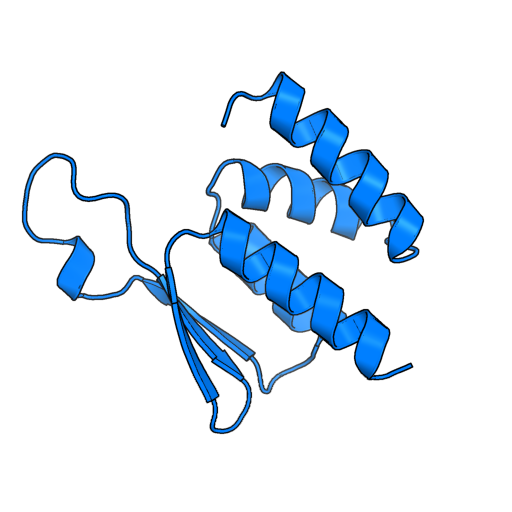5 72 ILE A CA 1
ATOM 528 C C . ILE A 1 72 ? -7.911 -9.993 -0.224 1.00 64.25 72 ILE A C 1
ATOM 530 O O . ILE A 1 72 ? -8.922 -10.027 -0.934 1.00 64.25 72 ILE A O 1
ATOM 534 N N . GLY A 1 73 ? -7.742 -10.828 0.799 1.00 67.38 73 GLY A N 1
ATOM 535 C CA . GLY A 1 73 ? -8.683 -11.917 1.063 1.00 67.38 73 GLY A CA 1
ATOM 536 C C . GLY A 1 73 ? -8.853 -12.812 -0.176 1.00 67.38 73 GLY A C 1
ATOM 537 O O . GLY A 1 73 ? -7.947 -13.559 -0.534 1.00 67.38 73 GLY A O 1
ATOM 538 N N . ARG A 1 74 ? -10.005 -12.719 -0.861 1.00 64.00 74 ARG A N 1
ATOM 539 C CA . ARG A 1 74 ? -10.293 -13.455 -2.115 1.00 64.00 74 ARG A CA 1
ATOM 540 C C . ARG A 1 74 ? -10.036 -12.662 -3.404 1.00 64.00 74 ARG A C 1
ATOM 542 O O . ARG A 1 74 ? -10.080 -13.246 -4.483 1.00 64.00 74 ARG A O 1
ATOM 549 N N . ALA A 1 75 ? -9.803 -11.354 -3.324 1.00 59.72 75 ALA A N 1
ATOM 550 C CA . ALA A 1 75 ? -9.566 -10.513 -4.494 1.00 59.72 75 ALA A CA 1
ATOM 551 C C . ALA A 1 75 ? -8.089 -10.551 -4.907 1.00 59.72 75 ALA A C 1
ATOM 553 O O . ALA A 1 75 ? -7.201 -10.500 -4.057 1.00 59.72 75 ALA A O 1
ATOM 554 N N . ARG A 1 76 ? -7.819 -10.602 -6.217 1.00 66.88 76 ARG A N 1
ATOM 555 C CA . ARG A 1 76 ? -6.464 -10.604 -6.783 1.00 66.88 76 ARG A CA 1
ATOM 556 C C . ARG A 1 76 ? -6.345 -9.566 -7.895 1.00 66.88 76 ARG A C 1
ATOM 558 O O . ARG A 1 76 ? -7.194 -9.516 -8.780 1.00 66.88 76 ARG A O 1
ATOM 565 N N . ALA A 1 77 ? -5.276 -8.776 -7.871 1.00 65.88 77 ALA A N 1
ATOM 566 C CA . ALA A 1 77 ? -4.947 -7.797 -8.905 1.00 65.88 77 ALA A CA 1
ATOM 567 C C . ALA A 1 77 ? -3.478 -7.919 -9.331 1.00 65.88 77 ALA A C 1
ATOM 569 O O . ALA A 1 77 ? -2.613 -8.271 -8.530 1.00 65.88 77 ALA A O 1
ATOM 570 N N . THR A 1 78 ? -3.180 -7.606 -10.592 1.00 65.19 78 THR A N 1
ATOM 571 C CA . THR A 1 78 ? -1.813 -7.588 -11.136 1.00 65.19 78 THR A CA 1
ATOM 572 C C . THR A 1 78 ? -1.495 -6.228 -11.737 1.00 65.19 78 THR A C 1
ATOM 574 O O . 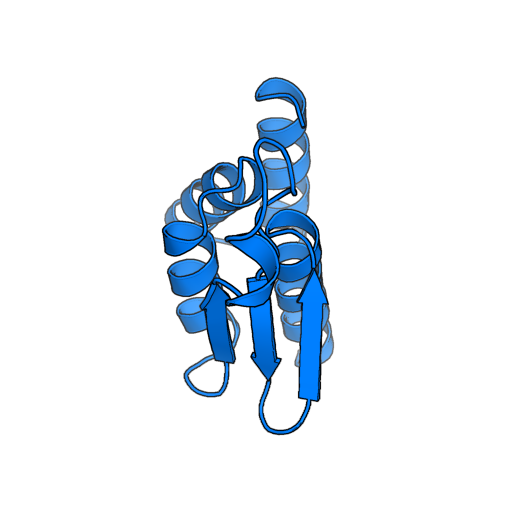THR A 1 78 ? -2.227 -5.756 -12.605 1.00 65.19 78 THR A O 1
ATOM 577 N N . GLY A 1 79 ? -0.396 -5.602 -11.313 1.00 64.19 79 GLY A N 1
ATOM 578 C CA . GLY A 1 79 ? -0.040 -4.257 -11.771 1.00 64.19 79 GLY A CA 1
ATOM 579 C C . GLY A 1 79 ? 1.345 -3.787 -11.328 1.00 64.19 79 GLY A C 1
ATOM 580 O O . GLY A 1 79 ? 2.148 -4.568 -10.819 1.00 64.19 79 GLY A O 1
ATOM 581 N N . ALA A 1 80 ? 1.631 -2.502 -11.547 1.00 64.25 80 ALA A N 1
ATOM 582 C CA . ALA A 1 80 ? 2.843 -1.846 -11.055 1.00 64.25 80 ALA A CA 1
ATOM 583 C C . ALA A 1 80 ? 2.675 -1.409 -9.584 1.00 64.25 80 ALA A C 1
ATOM 585 O O . ALA A 1 80 ? 1.592 -0.967 -9.198 1.00 64.25 80 ALA A O 1
ATOM 586 N N . VAL A 1 81 ? 3.751 -1.481 -8.783 1.00 61.28 81 VAL A N 1
ATOM 587 C CA . VAL A 1 81 ? 3.775 -1.170 -7.329 1.00 61.28 81 VAL A CA 1
ATOM 588 C C . VAL A 1 81 ? 3.014 0.114 -6.941 1.00 61.28 81 VAL A C 1
ATOM 590 O O . VAL A 1 81 ? 2.227 0.054 -5.998 1.00 61.28 81 VAL A O 1
ATOM 593 N N . PRO A 1 82 ? 3.142 1.254 -7.654 1.00 58.94 82 PRO A N 1
ATOM 594 C CA . PRO A 1 82 ? 2.482 2.500 -7.248 1.00 58.94 82 PRO A CA 1
ATOM 595 C C . PRO A 1 82 ? 0.946 2.448 -7.306 1.00 58.94 82 PRO A C 1
ATOM 597 O O . PRO A 1 82 ? 0.275 3.023 -6.452 1.00 58.94 82 PRO A O 1
ATOM 600 N N . ALA A 1 83 ? 0.375 1.717 -8.271 1.00 56.75 83 ALA A N 1
ATOM 601 C CA . ALA A 1 83 ? -1.078 1.567 -8.410 1.00 56.75 83 ALA A CA 1
ATOM 602 C C . ALA A 1 83 ? -1.688 0.741 -7.262 1.00 56.75 83 ALA A C 1
ATOM 604 O O . ALA A 1 83 ? -2.846 0.916 -6.894 1.00 56.75 83 ALA A O 1
ATOM 605 N N . LEU A 1 84 ? -0.882 -0.135 -6.666 1.00 54.47 84 LEU A N 1
ATOM 606 C CA . LEU A 1 84 ? -1.291 -1.063 -5.617 1.00 54.47 84 LEU A CA 1
ATOM 607 C C . LEU A 1 84 ? -1.262 -0.413 -4.226 1.00 54.47 84 LEU A C 1
ATOM 609 O O . LEU A 1 84 ? -2.087 -0.728 -3.373 1.00 54.47 84 LEU A O 1
ATOM 613 N N . VAL A 1 85 ? -0.371 0.558 -4.018 1.00 58.75 85 VAL A N 1
ATOM 614 C CA . VAL A 1 85 ? -0.330 1.382 -2.799 1.00 58.75 85 VAL A CA 1
ATOM 615 C C . VAL A 1 85 ? -1.508 2.360 -2.749 1.00 58.75 85 VAL A C 1
ATOM 617 O O . VAL A 1 85 ? -2.125 2.529 -1.699 1.00 58.75 85 VAL A O 1
ATOM 620 N N . LEU A 1 86 ? -1.875 2.945 -3.896 1.00 59.72 86 LEU A N 1
ATOM 621 C CA . LEU A 1 86 ? -3.097 3.744 -4.048 1.00 59.72 86 LEU A CA 1
ATOM 622 C C . LEU A 1 86 ? -4.358 2.927 -3.728 1.00 59.72 86 LEU A C 1
ATOM 624 O O . LEU A 1 86 ? -5.266 3.433 -3.073 1.00 59.72 86 LEU A O 1
ATOM 628 N N . LEU A 1 87 ? -4.396 1.650 -4.114 1.00 59.16 87 LEU A N 1
ATOM 629 C CA . LEU A 1 87 ? -5.504 0.755 -3.779 1.00 59.16 87 LEU A CA 1
ATOM 630 C C . LEU A 1 87 ? -5.595 0.489 -2.264 1.00 59.16 87 LEU A C 1
ATOM 632 O O . LEU A 1 87 ? -6.679 0.586 -1.694 1.00 59.16 87 LEU A O 1
ATOM 636 N N . ALA A 1 88 ? -4.468 0.225 -1.591 1.00 56.38 88 ALA A N 1
ATOM 637 C CA . ALA A 1 88 ? -4.433 0.039 -0.134 1.00 56.38 88 ALA A CA 1
ATOM 638 C C . ALA A 1 88 ? -4.877 1.303 0.630 1.00 56.38 88 ALA A C 1
ATOM 640 O O . ALA A 1 88 ? -5.618 1.218 1.611 1.00 56.38 88 ALA A O 1
ATOM 641 N N . ALA A 1 89 ? -4.479 2.480 0.143 1.00 59.66 89 ALA A N 1
ATOM 642 C CA . ALA A 1 89 ? -4.921 3.774 0.656 1.00 59.66 89 ALA A CA 1
ATOM 643 C C . ALA A 1 89 ? -6.444 3.968 0.546 1.00 59.66 89 ALA A C 1
ATOM 645 O O . ALA A 1 89 ? -7.093 4.361 1.517 1.00 59.66 89 ALA A O 1
ATOM 646 N N . VAL A 1 90 ? -7.022 3.660 -0.619 1.00 58.44 90 VAL A N 1
ATOM 647 C CA . VAL A 1 90 ? -8.471 3.757 -0.860 1.00 58.44 90 VAL A CA 1
ATOM 648 C C . VAL A 1 90 ? -9.247 2.789 0.037 1.00 58.44 90 VAL A C 1
ATOM 650 O O . VAL A 1 90 ? -10.247 3.180 0.636 1.00 58.44 90 VAL A O 1
ATOM 653 N N . LEU A 1 91 ? -8.763 1.557 0.200 1.00 59.53 91 LEU A N 1
ATOM 654 C CA . LEU A 1 91 ? -9.429 0.544 1.023 1.00 59.53 91 LEU A CA 1
ATOM 655 C C . LEU A 1 91 ? -9.405 0.879 2.521 1.00 59.53 91 LEU A C 1
ATOM 657 O O . LEU A 1 91 ? -10.417 0.700 3.193 1.00 59.53 91 LEU A O 1
ATOM 661 N N . ARG A 1 92 ? -8.309 1.447 3.047 1.00 64.44 92 ARG A N 1
ATOM 662 C CA . ARG A 1 92 ? -8.264 1.921 4.443 1.00 64.44 92 ARG A CA 1
ATOM 663 C C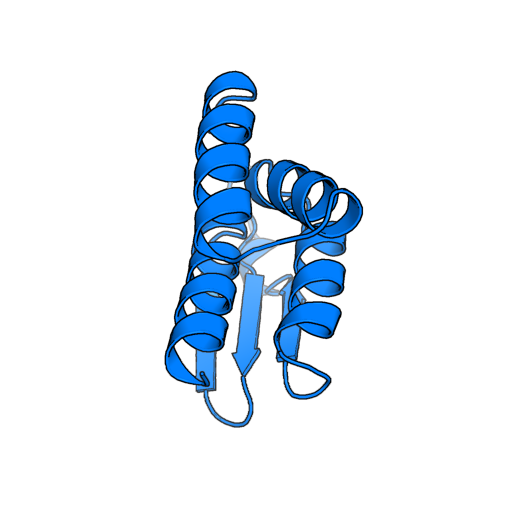 . ARG A 1 92 ? -9.256 3.053 4.711 1.00 64.44 92 ARG A C 1
ATOM 665 O O . ARG A 1 92 ? -9.801 3.134 5.807 1.00 64.44 92 ARG A O 1
ATOM 672 N N . ARG A 1 93 ? -9.490 3.924 3.727 1.00 61.84 93 ARG A N 1
ATOM 673 C CA . ARG A 1 93 ? -10.504 4.980 3.829 1.00 61.84 93 ARG A CA 1
ATOM 674 C C . ARG A 1 93 ? -11.929 4.423 3.784 1.00 61.84 93 ARG A C 1
ATOM 676 O O . ARG A 1 93 ? -12.779 4.978 4.458 1.00 61.84 93 ARG A O 1
ATOM 683 N N . ALA A 1 94 ? -12.178 3.365 3.014 1.00 58.91 94 ALA A N 1
ATOM 684 C CA . ALA A 1 94 ? -13.503 2.751 2.889 1.00 58.91 94 ALA A CA 1
ATOM 685 C C . ALA A 1 94 ? -13.906 1.877 4.095 1.00 58.91 94 ALA A C 1
ATOM 687 O O . ALA A 1 94 ? -15.088 1.610 4.277 1.00 58.91 94 ALA A O 1
ATOM 688 N N . GLY A 1 95 ? -12.934 1.409 4.888 1.00 57.44 95 GLY A N 1
ATOM 689 C CA . GLY A 1 95 ? -13.161 0.644 6.122 1.00 57.44 95 GLY A CA 1
ATOM 690 C C . GLY A 1 95 ? -13.237 1.485 7.406 1.00 57.44 95 GLY A C 1
ATOM 691 O O . GLY A 1 95 ? -13.302 0.909 8.490 1.00 57.44 95 GLY A O 1
ATOM 692 N N . ARG A 1 96 ? -13.173 2.818 7.295 1.00 49.69 96 ARG A N 1
ATOM 693 C CA . ARG A 1 96 ? -13.556 3.774 8.345 1.00 49.69 96 ARG A CA 1
ATOM 694 C C . ARG A 1 96 ? -14.967 4.267 8.066 1.00 49.69 96 ARG A C 1
ATOM 696 O O . ARG A 1 96 ? -15.679 4.516 9.058 1.00 49.69 96 ARG A O 1
#

Foldseek 3Di:
DDLVVLLVVLVVLCVVLVHDPLLSVLSSVLLVQPVVSLQVNLCVLPNDQKDKAFDPVQPPDDDRQTWIWIGRNPDIDIDGRNVVSVVSSVVSVVVD

Sequence (96 aa):
MLRSEAGVVAAKLAEALALNSTDHISLNLALLGDYRHAKTLAARLVGAEWSIDPSPEGLGGKQRAARFTVTIGRARATGAVPALVLLAAVLRRAGR

pLDDT: mean 70.06, std 11.89, range [43.41, 89.25]

Organism: NCBI:txid98513